Protein AF-A0AAW9L2F5-F1 (afdb_monomer_lite)

Structure (mmCIF, N/CA/C/O backbone):
data_AF-A0AAW9L2F5-F1
#
_entry.id   AF-A0AAW9L2F5-F1
#
loop_
_atom_site.group_PDB
_atom_site.id
_atom_site.type_symbol
_atom_site.label_atom_id
_atom_site.label_alt_id
_atom_site.label_comp_id
_atom_site.label_asym_id
_atom_site.label_entity_id
_atom_site.label_seq_id
_atom_site.pdbx_PDB_ins_code
_atom_site.Cartn_x
_atom_site.Cartn_y
_atom_site.Cartn_z
_atom_site.occupancy
_atom_site.B_iso_or_equiv
_atom_site.auth_seq_id
_atom_site.auth_comp_id
_atom_site.auth_asym_id
_atom_site.auth_atom_id
_atom_site.pdbx_PDB_model_num
ATOM 1 N N . MET A 1 1 ? 7.100 -3.260 -21.733 1.00 60.22 1 MET A N 1
ATOM 2 C CA . MET A 1 1 ? 6.058 -2.888 -20.747 1.00 60.22 1 MET A CA 1
ATOM 3 C C . MET A 1 1 ? 5.360 -4.098 -20.110 1.00 60.22 1 MET A C 1
ATOM 5 O O . MET A 1 1 ? 5.334 -4.116 -18.887 1.00 60.22 1 MET A O 1
ATOM 9 N N . PRO A 1 2 ? 4.869 -5.131 -20.838 1.00 62.97 2 PRO A N 1
ATOM 10 C CA . PRO A 1 2 ? 4.135 -6.252 -20.215 1.00 62.97 2 PRO A CA 1
ATOM 11 C C . PRO A 1 2 ? 4.954 -7.040 -19.179 1.00 62.97 2 PRO A C 1
ATOM 13 O O . PRO A 1 2 ? 4.441 -7.414 -18.132 1.00 62.97 2 PRO A O 1
ATOM 16 N N . ALA A 1 3 ? 6.254 -7.223 -19.438 1.00 77.50 3 ALA A N 1
ATOM 17 C CA . ALA A 1 3 ? 7.155 -7.948 -18.542 1.00 77.50 3 ALA A CA 1
ATOM 18 C C . ALA A 1 3 ? 7.375 -7.250 -17.185 1.00 77.50 3 ALA A C 1
ATOM 20 O O . ALA A 1 3 ? 7.539 -7.926 -16.176 1.00 77.50 3 ALA A O 1
ATOM 21 N N . LEU A 1 4 ? 7.344 -5.909 -17.141 1.00 80.94 4 LEU A N 1
ATOM 22 C CA . LEU A 1 4 ? 7.527 -5.161 -15.892 1.00 80.94 4 LEU A CA 1
ATOM 23 C C . LEU A 1 4 ? 6.294 -5.280 -14.991 1.00 80.94 4 LEU A C 1
ATOM 25 O O . LEU A 1 4 ? 6.434 -5.467 -13.789 1.00 80.94 4 LEU A O 1
ATOM 29 N N . ILE A 1 5 ? 5.095 -5.228 -15.581 1.00 83.31 5 ILE A N 1
ATOM 30 C CA . ILE A 1 5 ? 3.834 -5.403 -14.849 1.00 83.31 5 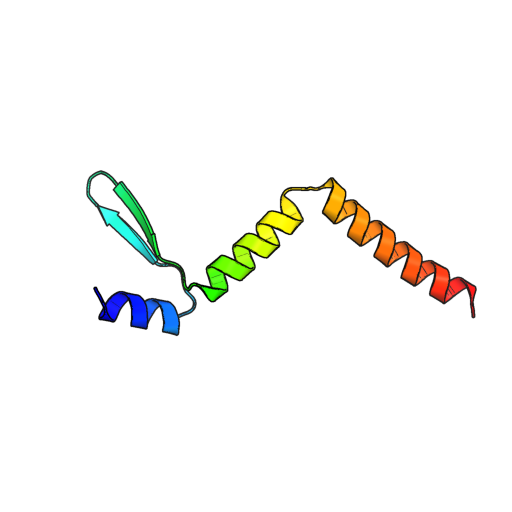ILE A CA 1
ATOM 31 C C . ILE A 1 5 ? 3.787 -6.796 -14.214 1.00 83.31 5 ILE A C 1
ATOM 33 O O . ILE A 1 5 ? 3.503 -6.909 -13.026 1.00 83.31 5 ILE A O 1
ATOM 37 N N . GLY A 1 6 ? 4.122 -7.842 -14.980 1.00 82.06 6 GLY A N 1
ATOM 38 C CA . GLY A 1 6 ? 4.160 -9.213 -14.463 1.00 82.06 6 GLY A CA 1
ATOM 39 C C . GLY A 1 6 ? 5.175 -9.401 -13.331 1.00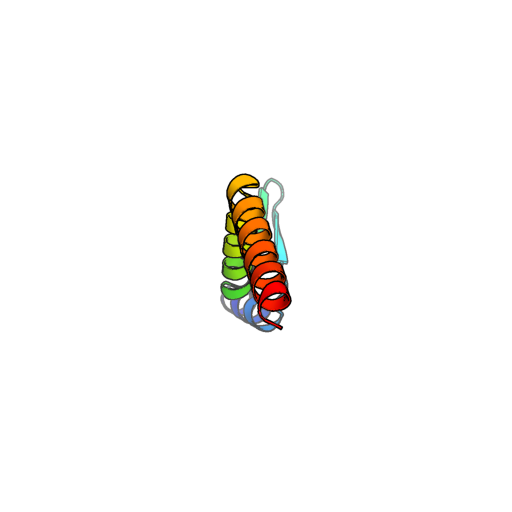 82.06 6 GLY A C 1
ATOM 40 O O . GLY A 1 6 ? 4.872 -10.059 -12.342 1.00 82.06 6 GLY A O 1
ATOM 41 N N . LEU A 1 7 ? 6.353 -8.779 -13.439 1.00 84.12 7 LEU A N 1
ATOM 42 C CA . LEU A 1 7 ? 7.385 -8.851 -12.403 1.00 84.12 7 LEU A CA 1
ATOM 43 C C . LEU A 1 7 ? 6.958 -8.148 -11.110 1.00 84.12 7 LEU A C 1
ATOM 45 O O . LEU A 1 7 ? 7.164 -8.695 -10.033 1.00 84.12 7 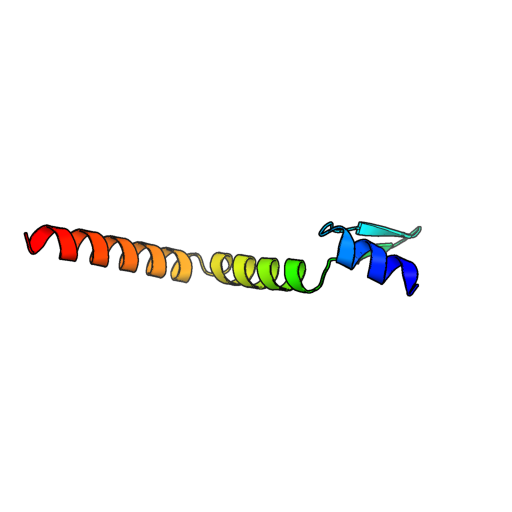LEU A O 1
ATOM 49 N N . VAL A 1 8 ? 6.342 -6.967 -11.210 1.00 87.31 8 VAL A N 1
ATOM 50 C CA . VAL A 1 8 ? 5.836 -6.235 -10.038 1.00 87.31 8 VAL A CA 1
ATOM 51 C C . VAL A 1 8 ? 4.690 -6.992 -9.377 1.00 87.31 8 VAL A C 1
ATOM 53 O O . VAL A 1 8 ? 4.695 -7.158 -8.162 1.00 87.31 8 VAL A O 1
ATOM 56 N N . ALA A 1 9 ? 3.749 -7.518 -10.164 1.00 83.50 9 ALA A N 1
ATOM 57 C CA . ALA A 1 9 ? 2.650 -8.322 -9.634 1.00 83.50 9 ALA A CA 1
ATOM 58 C C . ALA A 1 9 ? 3.148 -9.554 -8.857 1.00 83.50 9 ALA A C 1
ATOM 60 O O . ALA A 1 9 ? 2.570 -9.895 -7.834 1.00 83.50 9 ALA A O 1
ATOM 61 N N . ALA A 1 10 ? 4.234 -10.190 -9.306 1.00 86.81 10 ALA A N 1
ATOM 62 C CA . ALA A 1 10 ? 4.813 -11.349 -8.629 1.00 86.81 10 ALA A CA 1
ATOM 63 C C . ALA A 1 10 ? 5.675 -10.996 -7.404 1.00 86.81 10 ALA A C 1
ATOM 65 O O . ALA A 1 10 ? 5.851 -11.834 -6.523 1.00 86.81 10 ALA A O 1
ATOM 66 N N . SER A 1 11 ? 6.257 -9.794 -7.350 1.00 83.56 11 SER A N 1
ATOM 67 C CA . SER A 1 11 ? 7.203 -9.420 -6.294 1.00 83.56 11 SER A CA 1
ATOM 68 C C . SER A 1 11 ? 6.546 -8.862 -5.035 1.00 83.56 11 SER A C 1
ATOM 70 O O . SER A 1 11 ? 7.221 -8.772 -4.016 1.00 83.56 11 SER A O 1
ATOM 72 N N . HIS A 1 12 ? 5.274 -8.452 -5.094 1.00 83.31 12 HIS A N 1
ATOM 73 C CA . HIS A 1 12 ? 4.601 -7.731 -4.002 1.00 83.31 12 HIS A CA 1
ATOM 74 C C . HIS A 1 12 ? 5.359 -6.466 -3.539 1.00 83.31 12 HIS A C 1
ATOM 76 O O . HIS A 1 12 ? 5.193 -5.986 -2.418 1.00 83.31 12 HIS A O 1
ATOM 82 N N . HIS A 1 13 ? 6.209 -5.897 -4.402 1.00 86.00 13 HIS A N 1
ATOM 83 C CA . HIS A 1 13 ? 7.039 -4.739 -4.081 1.00 86.00 13 HIS A CA 1
ATOM 84 C C . HIS A 1 13 ? 6.776 -3.580 -5.040 1.00 86.00 13 HIS A C 1
ATOM 86 O O . HIS A 1 13 ? 6.690 -3.759 -6.255 1.00 86.00 13 HIS A O 1
ATOM 92 N N . ALA A 1 14 ? 6.695 -2.370 -4.484 1.00 88.75 14 ALA A N 1
ATOM 93 C CA . ALA A 1 14 ? 6.617 -1.146 -5.266 1.00 88.75 14 ALA A CA 1
ATOM 94 C C . ALA A 1 14 ? 7.938 -0.888 -6.004 1.00 88.75 14 ALA A C 1
ATOM 96 O O . ALA A 1 14 ? 9.021 -1.038 -5.437 1.00 88.75 14 ALA A O 1
ATOM 97 N N . VAL A 1 15 ? 7.841 -0.451 -7.257 1.00 91.06 15 VAL A N 1
ATOM 98 C CA . VAL A 1 15 ? 8.992 -0.061 -8.075 1.00 91.06 15 VAL A CA 1
ATOM 99 C C . VAL A 1 15 ? 8.860 1.401 -8.462 1.00 91.06 15 VAL A C 1
ATOM 101 O O . VAL A 1 15 ? 7.820 1.841 -8.955 1.00 91.06 15 VAL A O 1
ATOM 104 N N . GLU A 1 16 ? 9.937 2.152 -8.269 1.00 91.81 16 GLU A N 1
ATOM 105 C CA . GLU A 1 16 ? 10.027 3.530 -8.724 1.00 91.81 16 GLU A CA 1
ATOM 106 C C . GLU A 1 16 ? 10.549 3.598 -10.163 1.00 91.81 16 GLU A C 1
ATOM 108 O O . GLU A 1 16 ? 11.582 3.026 -10.510 1.00 91.81 16 GLU A O 1
ATOM 113 N N . ILE A 1 17 ? 9.826 4.332 -11.003 1.00 91.88 17 ILE A N 1
ATOM 114 C CA . ILE A 1 17 ? 10.189 4.647 -12.377 1.00 91.88 17 ILE A CA 1
ATOM 115 C C . ILE A 1 17 ? 10.652 6.100 -12.393 1.00 91.88 17 ILE A C 1
ATOM 117 O O . ILE A 1 17 ? 9.866 7.018 -12.149 1.00 91.88 17 ILE A O 1
ATOM 121 N N . VAL A 1 18 ? 11.933 6.302 -12.690 1.00 92.00 18 VAL A N 1
ATOM 122 C CA . VAL A 1 18 ? 12.564 7.624 -12.731 1.00 92.00 18 VAL A CA 1
ATOM 123 C C . VAL A 1 18 ? 12.847 8.012 -14.179 1.00 92.00 18 VAL A C 1
ATOM 125 O O . VAL A 1 18 ? 13.405 7.230 -14.947 1.00 92.00 18 VAL A O 1
ATOM 128 N N . SER A 1 19 ? 12.481 9.237 -14.544 1.00 91.88 19 SER A N 1
ATOM 129 C CA . SER A 1 19 ? 12.933 9.919 -15.755 1.00 91.88 19 SER A CA 1
ATOM 130 C C . SER A 1 19 ? 13.645 11.217 -15.372 1.00 91.88 19 SER A C 1
ATOM 132 O O . SER A 1 19 ? 13.539 11.671 -14.232 1.00 91.88 19 SER A O 1
ATOM 134 N N . ASN A 1 20 ? 14.339 11.846 -16.323 1.00 91.12 20 ASN A N 1
ATOM 135 C CA . ASN A 1 20 ? 15.115 13.063 -16.063 1.00 91.12 20 ASN A CA 1
ATOM 136 C C . ASN A 1 20 ? 14.326 14.163 -15.328 1.00 91.12 20 ASN A C 1
ATOM 138 O O . ASN A 1 20 ? 14.918 14.883 -14.535 1.00 91.12 20 ASN A O 1
ATOM 142 N N . ASN A 1 21 ? 13.013 14.276 -15.566 1.00 93.81 21 ASN A N 1
ATOM 143 C CA . ASN A 1 21 ? 12.169 15.330 -14.989 1.00 93.81 21 ASN A CA 1
ATOM 144 C C . ASN A 1 21 ? 10.900 14.801 -14.300 1.00 93.81 21 ASN A C 1
ATOM 146 O O . ASN A 1 21 ? 10.020 15.588 -13.957 1.00 93.81 21 ASN A O 1
ATOM 150 N N . SER A 1 22 ? 10.742 13.485 -14.136 1.00 90.81 22 SER A N 1
ATOM 151 C CA . SER A 1 22 ? 9.532 12.923 -13.529 1.00 90.81 22 SER A CA 1
ATOM 152 C C . SER A 1 22 ? 9.792 11.621 -12.790 1.00 90.81 22 SER A C 1
ATOM 154 O O . SER A 1 22 ? 10.756 10.905 -13.059 1.00 90.81 22 SER A O 1
ATOM 156 N N . ARG A 1 23 ? 8.912 11.321 -11.837 1.00 93.81 23 ARG A N 1
ATOM 157 C CA . ARG A 1 23 ? 8.950 10.104 -11.029 1.00 93.81 23 ARG A CA 1
ATOM 158 C C . ARG A 1 23 ? 7.540 9.543 -10.956 1.00 93.81 23 ARG A C 1
ATOM 160 O O . ARG A 1 23 ? 6.578 10.299 -10.827 1.00 93.81 23 ARG A O 1
ATOM 167 N N . ALA A 1 24 ? 7.426 8.230 -11.058 1.00 92.62 24 ALA A N 1
ATOM 168 C CA . ALA A 1 24 ? 6.181 7.502 -10.877 1.00 92.62 24 ALA A CA 1
ATOM 169 C C . ALA A 1 24 ? 6.458 6.225 -10.086 1.00 92.62 24 ALA A C 1
ATOM 171 O O . ALA A 1 24 ? 7.555 5.679 -10.155 1.00 92.62 24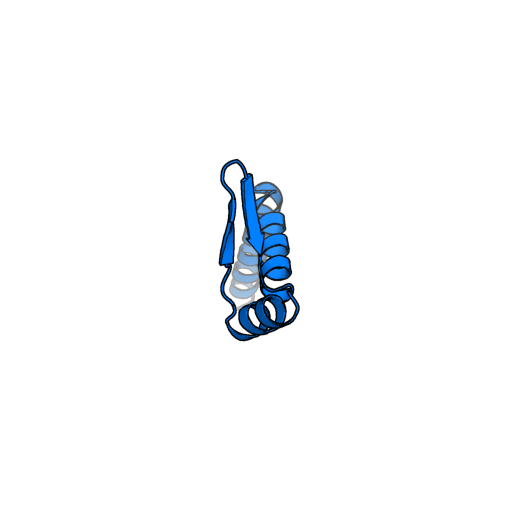 ALA A O 1
ATOM 172 N N . VAL A 1 25 ? 5.461 5.736 -9.355 1.00 91.81 25 VAL A N 1
ATOM 173 C CA . VAL A 1 25 ? 5.561 4.470 -8.624 1.00 91.81 25 VAL A CA 1
ATOM 174 C C . VAL A 1 25 ? 4.567 3.487 -9.224 1.00 91.81 25 VAL A C 1
ATOM 176 O O . VAL A 1 25 ? 3.387 3.804 -9.366 1.00 91.81 25 VAL A O 1
ATOM 179 N N . LEU A 1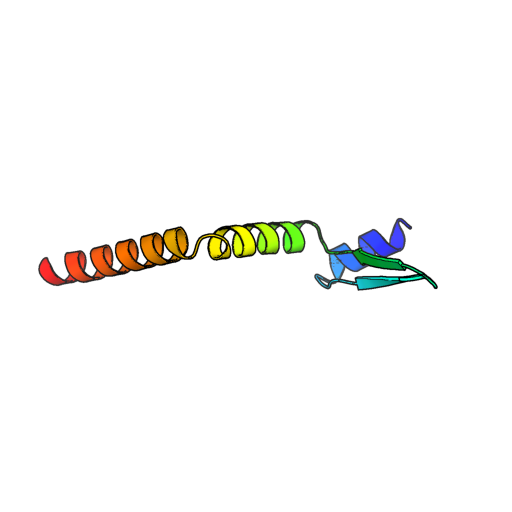 26 ? 5.055 2.302 -9.582 1.00 92.62 26 LEU A N 1
ATOM 180 C CA . LEU A 1 26 ? 4.239 1.163 -9.981 1.00 92.62 26 LEU A CA 1
ATOM 181 C C . LEU A 1 26 ? 4.116 0.217 -8.782 1.00 92.62 26 LEU A C 1
ATOM 183 O O . LEU A 1 26 ? 5.125 -0.226 -8.237 1.00 92.62 26 LEU A O 1
ATOM 187 N N . ILE A 1 27 ? 2.884 -0.076 -8.373 1.00 91.25 27 ILE A N 1
ATOM 188 C CA . ILE A 1 27 ? 2.557 -0.920 -7.216 1.00 91.25 27 ILE A CA 1
ATOM 189 C C . ILE A 1 27 ? 1.615 -2.034 -7.693 1.00 91.25 27 ILE A C 1
ATOM 191 O O . ILE A 1 27 ? 0.781 -1.764 -8.566 1.00 91.25 27 ILE A O 1
ATOM 195 N N . PRO A 1 28 ? 1.716 -3.267 -7.161 1.00 93.62 28 PRO A N 1
ATOM 196 C CA . PRO A 1 28 ? 0.695 -4.288 -7.382 1.00 93.62 28 PRO A CA 1
ATOM 197 C C . PRO A 1 28 ? -0.692 -3.770 -6.990 1.00 93.62 28 PRO A C 1
ATOM 199 O O . PRO A 1 28 ? -0.838 -3.050 -6.003 1.00 93.62 28 PRO A O 1
ATOM 202 N N . ALA A 1 29 ? -1.718 -4.139 -7.755 1.00 89.88 29 ALA A N 1
ATOM 203 C CA . ALA A 1 29 ? -3.067 -3.621 -7.538 1.00 89.88 29 ALA A CA 1
ATOM 204 C C . ALA A 1 29 ? -3.618 -3.975 -6.144 1.00 89.88 29 ALA A C 1
ATOM 206 O O . ALA A 1 29 ? -4.213 -3.117 -5.496 1.00 89.88 29 ALA A O 1
ATOM 207 N N . ASP A 1 30 ? -3.357 -5.194 -5.667 1.00 87.50 30 ASP A N 1
ATOM 208 C CA . ASP A 1 30 ? -3.823 -5.665 -4.358 1.00 87.50 30 ASP A CA 1
ATOM 209 C C . ASP A 1 30 ? -3.137 -4.916 -3.205 1.00 87.50 30 ASP A C 1
ATOM 211 O O . ASP A 1 30 ? -3.799 -4.461 -2.273 1.00 87.50 30 ASP A O 1
ATOM 215 N N . GLU A 1 31 ? -1.825 -4.686 -3.316 1.00 88.75 31 GLU A N 1
ATOM 216 C CA . GLU A 1 31 ? -1.061 -3.882 -2.351 1.00 88.75 31 GLU A CA 1
ATOM 217 C C . GLU A 1 31 ? -1.544 -2.425 -2.337 1.00 88.75 31 GLU A C 1
ATOM 219 O O . GLU A 1 31 ? -1.706 -1.816 -1.279 1.00 88.75 31 GLU A O 1
ATOM 224 N N . TYR A 1 32 ? -1.837 -1.859 -3.514 1.00 88.38 32 TYR A N 1
ATOM 225 C CA . TYR A 1 32 ? -2.409 -0.520 -3.616 1.00 88.38 32 TYR A CA 1
ATOM 226 C C . TYR A 1 32 ? -3.797 -0.441 -2.965 1.00 88.38 32 TYR A C 1
ATOM 228 O O . TYR A 1 32 ? -4.072 0.518 -2.242 1.00 88.38 32 TYR A O 1
ATOM 236 N N . ALA A 1 33 ? -4.660 -1.439 -3.176 1.00 86.31 33 ALA A N 1
ATOM 237 C CA . ALA A 1 33 ? -5.987 -1.498 -2.568 1.00 86.31 33 ALA A CA 1
ATOM 238 C C . ALA A 1 33 ? -5.913 -1.583 -1.033 1.00 86.31 33 ALA A C 1
ATOM 240 O O . ALA A 1 33 ? -6.582 -0.803 -0.352 1.00 86.31 33 ALA A O 1
ATOM 241 N N . ALA A 1 34 ? -5.038 -2.435 -0.489 1.00 84.75 34 ALA A N 1
ATOM 242 C CA . ALA A 1 34 ? -4.804 -2.546 0.952 1.00 84.75 34 ALA A CA 1
ATOM 243 C C . ALA A 1 34 ? -4.257 -1.238 1.556 1.00 84.75 34 ALA A C 1
ATOM 245 O O . ALA A 1 34 ? -4.674 -0.807 2.638 1.00 84.75 34 ALA A O 1
ATOM 246 N N . TRP A 1 35 ? -3.360 -0.549 0.841 1.00 82.62 35 TRP A N 1
ATOM 247 C CA . TRP A 1 35 ? -2.886 0.779 1.234 1.00 82.62 35 TRP A CA 1
ATOM 248 C C . TRP A 1 35 ? -3.979 1.841 1.185 1.00 82.62 35 TRP A C 1
ATOM 250 O O . TRP A 1 35 ? -4.026 2.674 2.085 1.00 82.62 35 TRP A O 1
ATOM 260 N N . GLN A 1 36 ? -4.861 1.834 0.183 1.00 79.88 36 GLN A N 1
ATOM 261 C CA . GLN A 1 36 ? -5.992 2.764 0.127 1.00 79.88 36 GLN A CA 1
ATOM 262 C C . GLN A 1 36 ? -6.983 2.514 1.265 1.00 79.88 36 GLN A C 1
ATOM 264 O O . GLN A 1 36 ? -7.442 3.475 1.872 1.00 79.88 36 GLN A O 1
ATOM 269 N N . GLU A 1 37 ? -7.268 1.256 1.599 1.00 74.56 37 GLU A N 1
ATOM 270 C CA . GLU A 1 37 ? -8.108 0.893 2.744 1.00 74.56 37 GLU A CA 1
ATOM 271 C C . GLU A 1 37 ? -7.485 1.373 4.059 1.00 74.56 37 GLU A C 1
ATOM 273 O O . GLU A 1 37 ? -8.122 2.076 4.840 1.00 74.56 37 GLU A O 1
ATOM 278 N N . THR A 1 38 ? -6.200 1.095 4.261 1.00 69.25 38 THR A N 1
ATOM 279 C CA . THR A 1 38 ? -5.456 1.531 5.447 1.00 69.25 38 THR A CA 1
ATOM 280 C C . THR A 1 38 ? -5.384 3.058 5.534 1.00 69.25 38 THR A C 1
ATOM 282 O O . THR A 1 38 ? -5.657 3.647 6.579 1.00 69.25 38 THR A O 1
ATOM 285 N N . ALA A 1 39 ? -5.083 3.736 4.425 1.00 71.19 39 ALA A N 1
ATOM 286 C CA . ALA A 1 39 ? -5.064 5.191 4.352 1.00 71.19 39 ALA A CA 1
ATOM 287 C C . ALA A 1 39 ? -6.456 5.793 4.577 1.00 71.19 39 ALA A C 1
ATOM 289 O O . ALA A 1 39 ? -6.558 6.841 5.207 1.00 71.19 39 ALA A O 1
ATOM 290 N N . TYR A 1 40 ? -7.524 5.145 4.106 1.00 64.00 40 TYR A N 1
ATOM 291 C CA . TYR A 1 40 ? -8.909 5.540 4.356 1.00 64.00 40 TYR A CA 1
ATOM 292 C C . TYR A 1 40 ? -9.275 5.396 5.839 1.00 64.00 40 TYR A C 1
ATOM 294 O O . TYR A 1 40 ? -9.851 6.319 6.417 1.00 64.00 40 TYR A O 1
ATOM 302 N N . LEU A 1 41 ? -8.867 4.296 6.477 1.00 61.28 41 LEU A N 1
ATOM 303 C CA . LEU A 1 41 ? -9.032 4.074 7.914 1.00 61.28 41 LEU A CA 1
ATOM 304 C C . LEU A 1 41 ? -8.267 5.116 8.747 1.00 61.28 41 LEU A C 1
ATOM 306 O O . LEU A 1 41 ? -8.812 5.642 9.716 1.00 61.28 41 LEU A O 1
ATOM 310 N N . PHE A 1 42 ? -7.046 5.482 8.345 1.00 52.88 42 PHE A N 1
ATOM 311 C CA . PHE A 1 42 ? -6.244 6.504 9.030 1.00 52.88 42 PHE A CA 1
ATOM 312 C C . PHE A 1 42 ? -6.604 7.953 8.662 1.00 52.88 42 PHE A C 1
ATOM 314 O O . PHE A 1 42 ? -6.259 8.869 9.409 1.00 52.88 42 PHE A O 1
ATOM 321 N N . ARG A 1 43 ? -7.319 8.203 7.554 1.00 58.72 43 ARG A N 1
ATOM 322 C CA . ARG A 1 43 ? -7.718 9.562 7.130 1.00 58.72 43 ARG A CA 1
ATOM 323 C C . ARG A 1 43 ? -8.757 10.210 8.033 1.00 58.72 43 ARG A C 1
ATOM 325 O O . ARG A 1 43 ? -8.951 11.420 7.959 1.00 58.72 43 ARG A O 1
ATOM 332 N N . SER A 1 44 ? -9.431 9.427 8.863 1.00 61.00 44 SER A N 1
ATOM 333 C CA . SER A 1 44 ? -10.343 9.942 9.871 1.00 61.00 44 SER A CA 1
ATOM 334 C C . SER A 1 44 ? -9.918 9.379 11.217 1.00 61.00 44 SER A C 1
ATOM 336 O O . SER A 1 44 ? -10.348 8.302 11.624 1.00 61.00 44 SER A O 1
ATOM 338 N N . SER A 1 45 ? -9.060 10.127 11.915 1.00 61.00 45 SER A N 1
ATOM 339 C CA . SER A 1 45 ? -8.735 9.893 13.327 1.00 61.00 45 SER A CA 1
ATOM 340 C C . SER A 1 45 ? -10.003 9.724 14.173 1.00 61.00 45 SER A C 1
ATOM 342 O O . SER A 1 45 ? -10.023 8.925 15.103 1.00 61.00 45 SER A O 1
ATOM 344 N N . GLU A 1 46 ? -11.088 10.403 13.791 1.00 69.94 46 GLU A N 1
ATOM 345 C CA . GLU A 1 46 ? -12.433 10.231 14.338 1.00 69.94 46 GLU A CA 1
ATOM 346 C C . GLU A 1 46 ? -12.974 8.806 14.123 1.00 69.94 46 GLU A C 1
ATOM 348 O O . GLU A 1 46 ? -13.442 8.182 15.072 1.00 69.94 46 GLU A O 1
ATOM 353 N N . ASN A 1 47 ? -12.894 8.254 12.908 1.00 66.00 47 ASN A N 1
ATOM 354 C CA . ASN A 1 47 ? -13.363 6.892 12.630 1.00 66.00 47 ASN A CA 1
ATOM 355 C C . ASN A 1 47 ? -12.487 5.830 13.305 1.00 66.00 47 ASN A C 1
ATOM 357 O O . ASN A 1 47 ? -13.030 4.877 13.862 1.00 66.00 47 ASN A O 1
ATOM 361 N N . ALA A 1 48 ? -11.163 6.011 13.318 1.00 72.69 48 ALA A N 1
ATOM 362 C CA . ALA A 1 48 ? -10.252 5.129 14.045 1.00 72.69 48 ALA A CA 1
ATOM 363 C C . ALA A 1 48 ? -10.556 5.134 15.555 1.00 72.69 48 ALA A C 1
ATOM 365 O O . ALA A 1 48 ? -10.683 4.073 16.167 1.00 72.69 48 ALA A O 1
ATOM 366 N N . ARG A 1 49 ? -10.782 6.318 16.143 1.00 76.69 49 ARG A N 1
ATOM 367 C CA . ARG A 1 49 ? -11.199 6.463 17.545 1.00 76.69 49 ARG A CA 1
ATOM 368 C C . ARG A 1 49 ? -12.546 5.790 17.805 1.00 76.69 49 ARG A C 1
ATOM 370 O O . ARG A 1 49 ? -12.679 5.058 18.775 1.00 76.69 49 ARG A O 1
ATOM 377 N N . ARG A 1 50 ? -13.529 5.955 16.913 1.00 80.81 50 ARG A N 1
ATOM 378 C CA . ARG A 1 50 ? -14.844 5.299 17.043 1.00 80.81 50 ARG A CA 1
ATOM 379 C C . ARG A 1 50 ? -14.747 3.775 17.007 1.00 80.81 50 ARG A C 1
ATOM 381 O O . ARG A 1 50 ? -15.478 3.123 17.752 1.00 80.81 50 ARG A O 1
ATOM 388 N N . LEU A 1 51 ? -13.869 3.214 16.174 1.00 82.12 51 LEU A N 1
ATOM 389 C CA . LEU A 1 51 ? -13.655 1.767 16.103 1.00 82.12 51 LEU A CA 1
ATOM 390 C C . LEU A 1 51 ? -13.005 1.234 17.390 1.00 82.12 51 LEU A C 1
ATOM 392 O O . LEU A 1 51 ? -13.478 0.242 17.944 1.00 82.12 51 LEU A O 1
ATOM 396 N N . LEU A 1 52 ? -11.984 1.928 17.900 1.00 84.88 52 LEU A N 1
ATOM 397 C CA . LEU A 1 52 ? -11.327 1.591 19.167 1.00 84.88 52 LEU A CA 1
ATOM 398 C C . LEU A 1 52 ? -12.298 1.697 20.357 1.00 84.88 52 LEU A C 1
ATOM 400 O O . LEU A 1 52 ? -12.423 0.748 21.129 1.00 84.88 52 LEU A O 1
ATOM 404 N N . ASP A 1 53 ? -13.079 2.778 20.439 1.00 85.81 53 ASP A N 1
ATOM 405 C CA . ASP A 1 53 ? -14.083 2.974 21.493 1.00 85.81 53 ASP A CA 1
ATOM 406 C C . ASP A 1 53 ? -15.180 1.889 21.458 1.00 85.81 53 ASP A C 1
ATOM 408 O O . ASP A 1 53 ? -15.762 1.537 22.488 1.00 85.81 53 ASP A O 1
ATOM 412 N N . ALA A 1 54 ? -15.554 1.395 20.272 1.00 86.44 54 ALA A N 1
ATOM 413 C CA . ALA A 1 54 ? -16.536 0.318 20.131 1.00 86.44 54 ALA A CA 1
ATOM 414 C C . ALA A 1 54 ? -15.964 -1.031 20.596 1.00 86.44 54 ALA A C 1
ATOM 416 O O . ALA A 1 54 ? -16.647 -1.787 21.291 1.00 86.44 54 ALA A O 1
ATOM 417 N N . TYR A 1 55 ? -14.703 -1.304 20.259 1.00 86.00 55 TYR A N 1
ATOM 418 C CA . TYR A 1 55 ? -13.982 -2.500 20.684 1.00 86.00 55 TYR A CA 1
ATOM 419 C C . TYR A 1 55 ? -13.807 -2.561 22.211 1.00 86.00 55 TYR A C 1
ATOM 421 O O . TYR A 1 55 ? -14.133 -3.576 22.830 1.00 86.00 55 TYR A O 1
ATOM 429 N N . GLU A 1 56 ? -13.391 -1.461 22.846 1.00 88.69 56 GLU A N 1
ATOM 430 C CA . GLU A 1 56 ? -13.264 -1.382 24.309 1.00 88.69 56 GLU A CA 1
ATOM 431 C C . GLU A 1 56 ? -14.602 -1.601 25.027 1.00 88.69 56 GLU A C 1
ATOM 433 O O . GLU A 1 56 ? -14.668 -2.319 26.032 1.00 88.69 56 GLU A O 1
ATOM 438 N N . ARG A 1 57 ? -15.693 -1.039 24.489 1.00 85.06 57 ARG A N 1
ATOM 439 C CA . ARG A 1 57 ? -17.052 -1.243 25.014 1.00 85.06 57 ARG A CA 1
ATOM 440 C C . ARG A 1 57 ? -17.508 -2.696 24.917 1.00 85.06 57 ARG A C 1
ATOM 442 O O . ARG A 1 57 ? -18.108 -3.207 25.860 1.00 85.06 57 ARG A O 1
ATOM 449 N N . ALA A 1 58 ? -17.202 -3.382 23.817 1.00 86.12 58 ALA A N 1
ATOM 450 C CA . ALA A 1 58 ? -17.507 -4.805 23.672 1.00 86.12 58 ALA A CA 1
ATOM 451 C C . ALA A 1 58 ? -16.736 -5.663 24.696 1.00 86.12 58 ALA A C 1
ATOM 453 O O . ALA A 1 58 ? -17.311 -6.552 25.326 1.00 86.12 58 ALA A O 1
ATOM 454 N N . LEU A 1 59 ? -15.459 -5.351 24.930 1.00 82.25 59 LEU A N 1
ATOM 455 C CA . LEU A 1 59 ? -14.608 -6.048 25.902 1.00 82.25 59 LEU A CA 1
ATOM 456 C C . LEU A 1 59 ? -15.042 -5.839 27.358 1.00 82.25 59 LEU A C 1
ATOM 458 O O . LEU A 1 59 ? -15.024 -6.778 28.156 1.00 82.25 59 LEU A O 1
ATOM 462 N N . THR A 1 60 ? -15.424 -4.616 27.717 1.00 79.88 60 THR A N 1
ATOM 463 C CA . THR A 1 60 ? -15.887 -4.275 29.073 1.00 79.88 60 THR A CA 1
ATOM 464 C C . THR A 1 60 ? -17.299 -4.794 29.339 1.00 79.88 60 THR A C 1
ATOM 466 O O . THR A 1 60 ? -17.544 -5.379 30.394 1.00 79.88 60 THR A O 1
ATOM 469 N N . GLY A 1 61 ? -18.203 -4.701 28.359 1.00 70.38 61 GLY A N 1
ATOM 470 C CA . GLY A 1 61 ? -19.542 -5.290 28.438 1.00 70.38 61 GLY A CA 1
ATOM 471 C C . GLY A 1 61 ? -19.539 -6.821 28.523 1.00 70.38 61 GLY A C 1
ATOM 472 O O . GLY A 1 61 ? -20.431 -7.402 29.140 1.00 70.38 61 GLY A O 1
ATOM 473 N N . SER A 1 62 ? -18.521 -7.482 27.960 1.00 59.78 62 SER A N 1
ATOM 474 C CA . SER A 1 62 ? -18.326 -8.929 28.105 1.00 59.78 62 SER A CA 1
ATOM 475 C C . SER A 1 62 ? -17.820 -9.328 29.495 1.00 59.78 62 SER A C 1
ATOM 477 O O . SER A 1 62 ? -18.163 -10.408 29.961 1.00 59.78 62 SER A O 1
ATOM 479 N N . ARG A 1 63 ? -17.023 -8.480 30.161 1.00 59.28 63 ARG A N 1
ATOM 480 C CA . ARG A 1 63 ? -16.482 -8.744 31.508 1.00 59.28 63 ARG A CA 1
ATOM 481 C C . ARG A 1 63 ? -17.488 -8.507 32.634 1.00 59.28 63 ARG A C 1
ATOM 483 O O . ARG A 1 63 ? -17.391 -9.157 33.662 1.00 59.28 63 ARG A O 1
ATOM 490 N N . ALA A 1 64 ? -18.450 -7.606 32.448 1.00 59.09 64 ALA A N 1
ATOM 491 C CA . ALA A 1 64 ? -19.495 -7.330 33.440 1.00 59.09 64 ALA A CA 1
ATOM 492 C C . ALA A 1 64 ? -20.620 -8.390 33.479 1.00 59.09 64 ALA A C 1
ATOM 494 O O . ALA A 1 64 ? -21.510 -8.307 34.320 1.00 59.09 64 ALA A O 1
ATOM 495 N N . ARG A 1 65 ? -20.617 -9.356 32.547 1.00 57.72 65 ARG A N 1
ATOM 496 C CA . ARG A 1 65 ? -21.625 -10.428 32.420 1.00 57.72 65 ARG A CA 1
ATOM 497 C C . ARG A 1 65 ? -21.128 -11.793 32.937 1.00 57.72 65 ARG A C 1
ATOM 499 O O . ARG A 1 65 ? -21.770 -12.809 32.686 1.00 57.72 65 ARG A O 1
ATOM 506 N N . THR A 1 66 ? -19.995 -11.807 33.628 1.00 51.81 66 THR A N 1
ATOM 507 C CA . THR A 1 66 ? -19.435 -12.937 34.392 1.00 51.81 66 THR A CA 1
ATOM 508 C C . THR A 1 66 ? -19.339 -12.531 35.845 1.00 51.81 66 THR A C 1
ATOM 510 O O . THR A 1 66 ? -19.710 -13.359 36.699 1.00 51.81 66 THR A O 1
#

InterPro domains:
  IPR006442 Type II toxin-antitoxin system, antitoxin Phd/YefM [PF02604] (4-57)
  IPR036165 YefM-like superfamily [SSF143120] (4-61)

Foldseek 3Di:
DVVVLVVQLVPQDKDWDDDPPDIDIDGHPVNVVVVVVVCVCVVDPVNVVVVVVVVVCVVVVVVVVD

Radius of gyration: 20.03 Å; chains: 1; bounding box: 37×28×55 Å

Organism: NCBI:txid544580

pLDDT: mean 79.6, std 11.97, range [51.81, 93.81]

Secondary structure (DSSP, 8-state):
-HHHHHHHHHHT--EEEEETTEEEEE--HHHHHHHHHHHHHHT-HHHHHHHHHHHHHHHHHHHTT-

Sequence (66 aa):
MPALIGLVAASHHA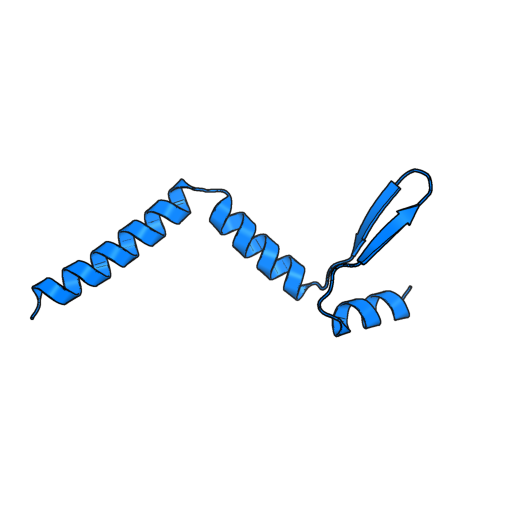VEIVSNNSRAVLIPADEYAAWQETAYLFRSSENARRLLDAYERALTGSRART